Protein AF-A0A920IUU6-F1 (afdb_monomer)

Sequence (97 aa):
MQRLAIEIGLVTDPYEMIGSLQSELFRAVRLVIDTGIHHKGWTREEAIKYMMENVGSERSEATSEVERYIVWPGQACAYMLGRIKIMELRELQKRTW

Structure (mmCIF, N/CA/C/O backbone):
data_AF-A0A920IUU6-F1
#
_entry.id   AF-A0A920IUU6-F1
#
loop_
_atom_site.group_PDB
_atom_site.id
_atom_site.type_symbol
_atom_site.label_atom_id
_atom_site.label_alt_id
_atom_site.label_comp_id
_atom_site.label_asym_id
_atom_site.label_entity_id
_atom_site.label_seq_id
_atom_site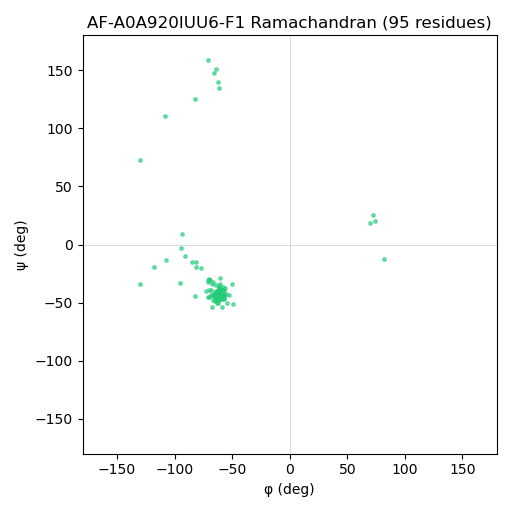.pdbx_PDB_ins_code
_atom_site.Cartn_x
_atom_site.Cartn_y
_atom_site.Cartn_z
_atom_site.occupancy
_atom_site.B_iso_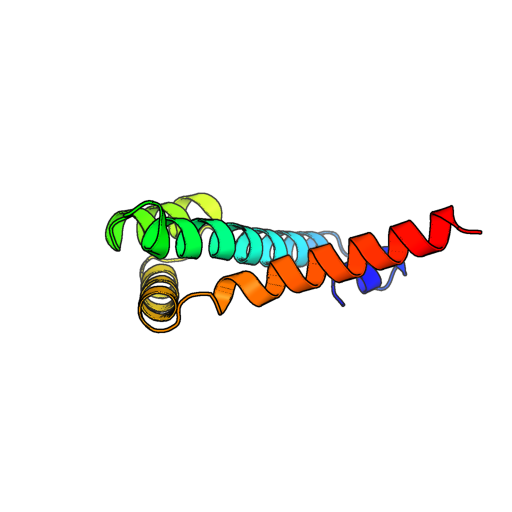or_equiv
_atom_site.auth_seq_id
_atom_site.auth_comp_id
_atom_site.auth_asym_id
_atom_site.auth_atom_id
_atom_site.pdbx_PDB_model_num
ATOM 1 N N . MET A 1 1 ? 6.981 -0.257 -15.042 1.00 60.84 1 MET A N 1
ATOM 2 C CA . MET A 1 1 ? 8.269 0.370 -15.401 1.00 60.84 1 MET A CA 1
ATOM 3 C C . MET A 1 1 ? 9.417 -0.105 -14.511 1.00 60.84 1 MET A C 1
ATOM 5 O O . MET A 1 1 ? 10.308 -0.741 -15.043 1.00 60.84 1 MET A O 1
ATOM 9 N N . GLN A 1 2 ? 9.363 0.083 -13.182 1.00 66.62 2 GLN A N 1
ATOM 10 C CA . GLN A 1 2 ? 10.439 -0.315 -12.241 1.00 66.62 2 GLN A CA 1
ATOM 11 C C . GLN A 1 2 ? 10.949 -1.759 -12.415 1.00 66.62 2 GLN A C 1
ATOM 13 O O . GLN A 1 2 ? 12.138 -1.971 -12.608 1.00 66.62 2 GLN A O 1
ATOM 18 N N . ARG A 1 3 ? 10.048 -2.752 -12.444 1.00 73.81 3 ARG A N 1
ATOM 19 C CA . ARG A 1 3 ? 10.438 -4.161 -12.632 1.00 73.81 3 ARG A CA 1
ATOM 20 C C . ARG A 1 3 ? 11.116 -4.423 -13.980 1.00 73.81 3 ARG A C 1
ATOM 22 O O . ARG A 1 3 ? 12.076 -5.174 -14.039 1.00 73.81 3 ARG A O 1
ATOM 29 N N . LEU A 1 4 ? 10.633 -3.783 -15.047 1.00 77.69 4 LEU A N 1
ATOM 30 C CA . LEU A 1 4 ? 11.231 -3.926 -16.372 1.00 77.69 4 LEU A CA 1
ATOM 31 C C . LEU A 1 4 ? 12.651 -3.358 -16.380 1.00 77.69 4 LEU A C 1
ATOM 33 O O . LEU A 1 4 ? 13.535 -4.029 -16.880 1.00 77.69 4 LEU A O 1
ATOM 37 N N . ALA A 1 5 ? 12.870 -2.182 -15.781 1.00 78.12 5 ALA A N 1
ATOM 38 C CA . ALA A 1 5 ? 14.192 -1.560 -15.684 1.00 78.12 5 ALA A CA 1
ATOM 39 C C . ALA A 1 5 ? 15.218 -2.472 -14.989 1.00 78.12 5 ALA A C 1
ATOM 41 O O . ALA A 1 5 ? 16.345 -2.579 -15.458 1.00 78.12 5 ALA A O 1
ATOM 42 N N . ILE A 1 6 ? 14.810 -3.188 -13.936 1.00 78.56 6 ILE A N 1
ATOM 43 C CA . ILE A 1 6 ? 15.646 -4.216 -13.297 1.00 78.56 6 ILE A CA 1
ATOM 44 C C . ILE A 1 6 ? 15.899 -5.388 -14.261 1.00 78.56 6 ILE A C 1
ATOM 46 O O . ILE A 1 6 ? 17.040 -5.789 -14.453 1.00 78.56 6 ILE A O 1
ATOM 50 N N . GLU A 1 7 ? 14.854 -5.918 -14.906 1.00 79.75 7 GLU A N 1
ATOM 51 C CA . GLU A 1 7 ? 14.965 -7.065 -15.826 1.00 79.75 7 GLU A CA 1
ATOM 52 C C . GLU A 1 7 ? 15.877 -6.804 -17.034 1.00 79.75 7 GLU A C 1
ATOM 54 O O . GLU A 1 7 ? 16.532 -7.729 -17.505 1.00 79.75 7 GLU A O 1
ATOM 59 N N . ILE A 1 8 ? 15.920 -5.569 -17.544 1.00 86.00 8 ILE A N 1
ATOM 60 C CA . ILE A 1 8 ? 16.765 -5.194 -18.690 1.00 86.00 8 ILE A CA 1
ATOM 61 C C . ILE A 1 8 ? 18.133 -4.631 -18.273 1.00 86.00 8 ILE A C 1
ATOM 63 O O . ILE A 1 8 ? 18.861 -4.123 -19.121 1.00 86.00 8 ILE A O 1
ATOM 67 N N . GLY A 1 9 ? 18.482 -4.710 -16.984 1.00 80.50 9 GLY A N 1
ATOM 68 C CA . GLY A 1 9 ? 19.794 -4.310 -16.471 1.00 80.50 9 GLY A CA 1
ATOM 69 C C . GLY A 1 9 ? 20.032 -2.800 -16.396 1.00 80.50 9 GLY A C 1
ATOM 70 O O . GLY A 1 9 ? 21.181 -2.380 -16.343 1.00 80.50 9 GLY A O 1
ATOM 71 N N . LEU A 1 10 ? 18.977 -1.976 -16.393 1.00 80.75 10 LEU A N 1
ATOM 72 C CA . LEU A 1 10 ? 19.102 -0.523 -16.192 1.00 80.75 10 LEU A CA 1
ATOM 73 C C . LEU A 1 10 ? 19.334 -0.138 -14.726 1.00 80.75 10 LEU A C 1
ATOM 75 O O . LEU A 1 10 ? 19.788 0.969 -14.467 1.00 80.75 10 LEU A O 1
ATOM 79 N N . VAL A 1 11 ? 18.998 -1.024 -13.785 1.00 76.69 11 VAL A N 1
ATOM 80 C CA . VAL A 1 11 ? 19.284 -0.853 -12.354 1.00 76.69 11 VAL A CA 1
ATOM 81 C C . VAL A 1 11 ? 20.388 -1.834 -11.988 1.00 76.69 11 VAL A C 1
ATOM 83 O O . VAL A 1 11 ? 20.164 -3.044 -12.004 1.00 76.69 11 VAL A O 1
ATOM 86 N N . THR A 1 12 ? 21.577 -1.316 -11.688 1.00 75.62 12 THR A N 1
ATOM 87 C CA . THR A 1 12 ? 22.768 -2.129 -11.382 1.00 75.62 12 THR A CA 1
ATOM 88 C C . THR A 1 12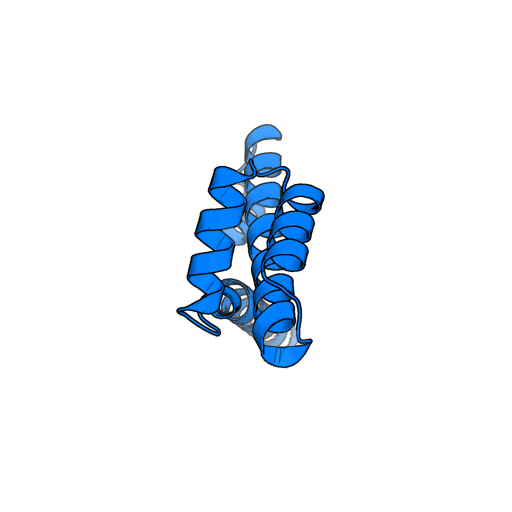 ? 23.303 -1.905 -9.973 1.00 75.62 12 THR A C 1
ATOM 90 O O . THR A 1 12 ? 24.035 -2.752 -9.466 1.00 75.62 12 THR A O 1
ATOM 93 N N . ASP A 1 13 ? 22.950 -0.786 -9.336 1.00 86.31 13 ASP A N 1
ATOM 94 C CA . ASP A 1 13 ? 23.359 -0.475 -7.968 1.00 86.31 13 ASP A CA 1
ATOM 95 C C . ASP A 1 13 ? 22.439 -1.187 -6.948 1.00 86.31 13 ASP A C 1
ATOM 97 O O . ASP A 1 13 ? 21.214 -1.007 -6.985 1.00 86.31 13 ASP A O 1
ATOM 101 N N . PRO A 1 14 ? 22.991 -1.977 -6.005 1.00 84.00 14 PRO A N 1
ATOM 102 C CA . PRO A 1 14 ? 22.231 -2.560 -4.902 1.00 84.00 14 PRO A CA 1
ATOM 103 C C . PRO A 1 14 ? 21.365 -1.561 -4.117 1.00 84.00 14 PRO A C 1
ATOM 105 O O . PRO A 1 14 ? 20.275 -1.927 -3.673 1.00 84.00 14 PRO A O 1
ATOM 108 N N . TYR A 1 15 ? 21.789 -0.303 -3.960 1.00 85.94 15 TYR A N 1
ATOM 109 C CA . TYR A 1 15 ? 21.002 0.711 -3.246 1.00 85.94 15 TYR A CA 1
ATOM 110 C C . TYR A 1 15 ? 19.754 1.139 -4.024 1.00 85.94 15 TYR A C 1
ATOM 112 O O . TYR A 1 15 ? 18.671 1.271 -3.447 1.00 85.94 15 TYR A O 1
ATOM 120 N N . GLU A 1 16 ? 19.862 1.280 -5.345 1.00 81.56 16 GLU A N 1
ATOM 121 C CA . GLU A 1 16 ? 18.710 1.546 -6.212 1.00 81.56 16 GLU A CA 1
ATOM 122 C C . GLU A 1 16 ? 17.717 0.376 -6.190 1.00 81.56 16 GLU A C 1
ATOM 124 O O . GLU A 1 16 ? 16.495 0.575 -6.202 1.00 81.56 16 GLU A O 1
ATOM 129 N N . MET A 1 17 ? 18.229 -0.854 -6.085 1.00 83.44 17 MET A N 1
ATOM 130 C CA . MET A 1 17 ? 17.399 -2.046 -5.942 1.00 83.44 17 MET A CA 1
ATOM 131 C C . MET A 1 17 ? 16.623 -2.043 -4.619 1.00 83.44 17 MET A C 1
ATOM 133 O O . MET A 1 17 ? 15.421 -2.321 -4.622 1.00 83.44 17 MET A O 1
ATOM 137 N N . ILE A 1 18 ? 17.259 -1.653 -3.509 1.00 86.31 18 ILE A N 1
ATOM 138 C CA . ILE A 1 18 ? 16.591 -1.485 -2.208 1.00 86.31 18 ILE A CA 1
ATOM 139 C C . ILE A 1 18 ? 15.486 -0.426 -2.299 1.00 86.31 18 ILE A C 1
ATOM 141 O O . ILE A 1 18 ? 14.358 -0.691 -1.884 1.00 86.31 18 ILE A O 1
ATOM 145 N N . GLY A 1 19 ? 15.754 0.735 -2.905 1.00 86.25 19 GLY A N 1
ATOM 146 C CA . GLY A 1 19 ? 14.741 1.782 -3.089 1.00 86.25 19 GLY A CA 1
ATOM 147 C C . GLY A 1 19 ? 13.554 1.325 -3.948 1.00 86.25 19 GLY A C 1
ATOM 148 O O . GLY A 1 19 ? 12.392 1.644 -3.661 1.00 86.25 19 GLY A O 1
ATOM 149 N N . SER A 1 20 ? 13.814 0.511 -4.977 1.00 85.12 20 SER A N 1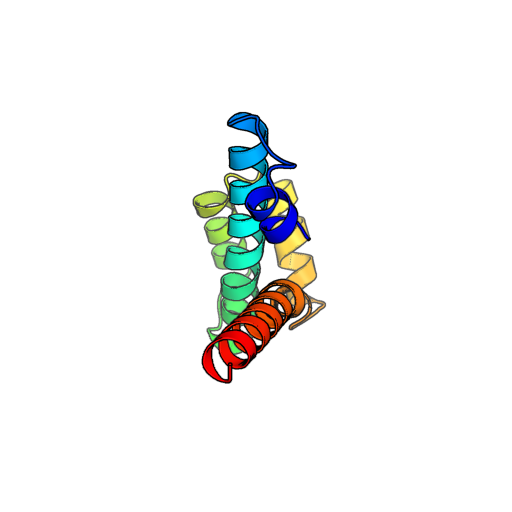
ATOM 150 C CA . SER A 1 20 ? 12.755 -0.112 -5.776 1.00 85.12 20 SER A CA 1
ATOM 151 C C . SER A 1 20 ? 11.921 -1.101 -4.957 1.00 85.12 20 SER A C 1
ATOM 153 O O . SER A 1 20 ? 10.694 -1.097 -5.074 1.00 85.12 20 SER A O 1
ATOM 155 N N . LEU A 1 21 ? 12.554 -1.926 -4.119 1.00 86.44 21 LEU A N 1
ATOM 156 C CA . LEU A 1 21 ? 11.860 -2.866 -3.235 1.00 86.44 21 LEU A CA 1
ATOM 157 C C . LEU A 1 21 ? 11.026 -2.138 -2.176 1.00 86.44 21 LEU A C 1
ATOM 159 O O . LEU A 1 21 ? 9.874 -2.505 -1.957 1.00 86.44 21 LEU A O 1
ATOM 163 N N . GLN A 1 22 ? 11.549 -1.063 -1.586 1.00 88.50 22 GLN A N 1
ATOM 164 C CA . GLN A 1 22 ? 10.812 -0.231 -0.634 1.00 88.50 22 GLN A CA 1
ATOM 165 C C . GLN A 1 22 ? 9.579 0.409 -1.289 1.00 88.50 22 GLN A C 1
ATOM 167 O O . GLN A 1 22 ? 8.478 0.365 -0.740 1.00 88.50 22 GLN A O 1
ATOM 172 N N . SER A 1 23 ? 9.732 0.926 -2.512 1.00 87.81 23 SER A N 1
ATOM 173 C CA . SER A 1 23 ? 8.613 1.461 -3.299 1.00 87.81 23 SER A CA 1
ATOM 174 C C . SER A 1 23 ? 7.551 0.400 -3.607 1.00 87.81 23 SER A C 1
ATOM 176 O O . SER A 1 23 ? 6.359 0.704 -3.681 1.00 87.81 23 SER A O 1
ATOM 178 N N . GL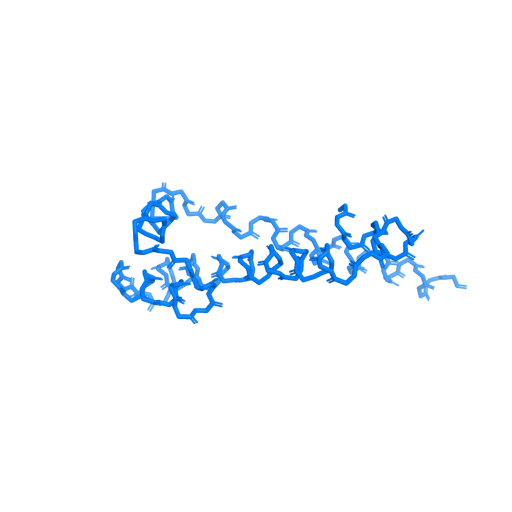U A 1 24 ? 7.970 -0.843 -3.842 1.00 88.19 24 GLU A N 1
ATOM 179 C CA . GLU A 1 24 ? 7.068 -1.965 -4.092 1.00 88.19 24 GLU A CA 1
ATOM 180 C C . GLU A 1 24 ? 6.322 -2.385 -2.822 1.00 88.19 24 GLU A C 1
ATOM 182 O O . GLU A 1 24 ? 5.097 -2.521 -2.862 1.00 88.19 24 GLU A O 1
ATOM 187 N N . LEU A 1 25 ? 7.031 -2.494 -1.698 1.00 91.00 25 LEU A N 1
ATOM 188 C CA . LEU A 1 25 ? 6.462 -2.786 -0.384 1.00 91.00 25 LEU A CA 1
ATOM 189 C C . LEU A 1 25 ? 5.406 -1.750 0.007 1.00 91.00 25 LEU A C 1
ATOM 191 O O . LEU A 1 25 ? 4.294 -2.112 0.386 1.00 91.00 25 LEU A O 1
ATOM 195 N N . PHE A 1 26 ? 5.703 -0.466 -0.181 1.00 91.12 26 PHE A N 1
ATOM 196 C CA . PHE A 1 26 ? 4.759 0.617 0.079 1.00 91.12 26 PHE A CA 1
ATOM 197 C C . PHE A 1 26 ? 3.449 0.460 -0.714 1.00 91.12 26 PHE A C 1
ATOM 199 O O . PHE A 1 26 ? 2.355 0.607 -0.169 1.00 91.12 26 PHE A O 1
ATOM 206 N N . ARG A 1 27 ? 3.529 0.089 -2.000 1.00 90.50 27 ARG A N 1
ATOM 207 C CA . ARG A 1 27 ? 2.339 -0.167 -2.838 1.00 90.50 27 ARG A CA 1
ATOM 208 C C . ARG A 1 27 ? 1.593 -1.443 -2.446 1.00 90.50 27 ARG A C 1
ATOM 210 O O . ARG A 1 27 ? 0.384 -1.506 -2.645 1.00 90.50 27 ARG A O 1
ATOM 217 N N . ALA A 1 28 ? 2.282 -2.450 -1.916 1.00 91.00 28 ALA A N 1
ATOM 218 C CA . ALA A 1 28 ? 1.636 -3.648 -1.389 1.00 91.00 28 ALA A CA 1
ATOM 219 C C . ALA A 1 28 ? 0.863 -3.332 -0.098 1.00 91.00 28 ALA A C 1
ATOM 221 O O . ALA A 1 28 ? -0.305 -3.690 0.025 1.00 91.00 28 ALA A O 1
ATOM 222 N N . VAL A 1 29 ? 1.470 -2.574 0.817 1.00 93.81 29 VAL A N 1
ATOM 223 C CA . VAL A 1 29 ? 0.837 -2.115 2.063 1.00 93.81 29 VAL A CA 1
ATOM 224 C C . VAL A 1 29 ? -0.412 -1.275 1.785 1.00 93.81 29 VAL A C 1
ATOM 226 O O . VAL A 1 29 ? -1.430 -1.455 2.447 1.00 93.81 29 VAL A O 1
ATOM 229 N N . ARG A 1 30 ? -0.389 -0.432 0.747 1.00 92.56 30 ARG A N 1
ATOM 230 C CA . ARG A 1 30 ? -1.563 0.322 0.274 1.00 92.56 30 ARG A CA 1
ATOM 231 C C . ARG A 1 30 ? -2.791 -0.549 0.000 1.00 92.56 30 ARG A C 1
ATOM 233 O O . ARG A 1 30 ? -3.891 -0.173 0.388 1.00 92.56 30 ARG A O 1
ATOM 240 N N . LEU A 1 31 ? -2.606 -1.703 -0.643 1.00 91.62 31 LEU A N 1
ATOM 241 C CA . LEU A 1 31 ? -3.690 -2.650 -0.929 1.00 91.62 31 LEU A CA 1
ATOM 242 C C . LEU A 1 31 ? -4.285 -3.220 0.367 1.00 91.62 31 LEU A C 1
ATOM 244 O O . LEU A 1 31 ? -5.504 -3.338 0.496 1.00 91.62 31 LEU A O 1
ATOM 248 N N . VAL A 1 32 ? -3.425 -3.550 1.334 1.00 94.56 32 VAL A N 1
ATOM 249 C CA . VAL A 1 32 ? -3.846 -4.076 2.640 1.00 94.56 32 VAL A CA 1
ATOM 250 C C . VAL A 1 32 ? -4.613 -3.020 3.427 1.00 94.56 32 VAL A C 1
ATOM 252 O O . VAL A 1 32 ? -5.671 -3.324 3.961 1.00 94.56 32 VAL A O 1
ATOM 255 N N . ILE A 1 33 ? -4.125 -1.780 3.462 1.00 95.19 33 ILE A N 1
ATOM 256 C CA . ILE A 1 33 ? -4.771 -0.692 4.203 1.00 95.19 33 ILE A CA 1
ATOM 257 C C . ILE A 1 33 ? -6.123 -0.324 3.585 1.00 95.19 33 ILE A C 1
ATOM 259 O O . ILE A 1 33 ? -7.106 -0.230 4.313 1.00 95.19 33 ILE A O 1
ATOM 263 N N . ASP A 1 34 ? -6.197 -0.144 2.263 1.00 94.56 34 ASP A N 1
ATOM 264 C CA . ASP A 1 34 ? -7.440 0.242 1.579 1.00 94.56 34 ASP A CA 1
ATOM 265 C C . ASP A 1 34 ? -8.535 -0.817 1.793 1.00 94.56 34 ASP A C 1
ATOM 267 O O . ASP A 1 34 ? -9.645 -0.501 2.219 1.00 94.56 34 ASP A O 1
ATOM 271 N N . THR A 1 35 ? -8.199 -2.100 1.622 1.00 93.44 35 THR A N 1
ATOM 272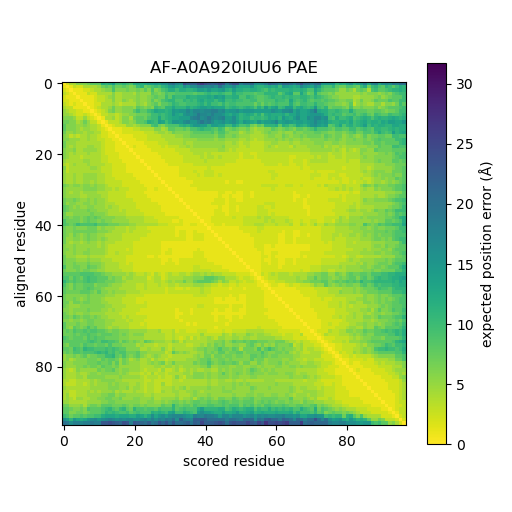 C CA . THR A 1 35 ? -9.137 -3.200 1.911 1.00 93.44 35 THR A CA 1
ATOM 273 C C . THR A 1 35 ? -9.395 -3.385 3.411 1.00 93.44 35 THR A C 1
ATOM 275 O O . THR A 1 35 ? -10.498 -3.767 3.808 1.00 93.44 35 THR A O 1
ATOM 278 N N . GLY A 1 36 ? -8.413 -3.080 4.258 1.00 95.62 36 GLY A N 1
ATOM 279 C CA . GLY A 1 36 ? -8.524 -3.076 5.712 1.00 95.62 36 GLY A CA 1
ATOM 280 C C . GLY A 1 36 ? -9.603 -2.109 6.191 1.00 95.62 36 GLY A C 1
ATOM 281 O O . GLY A 1 36 ? -10.542 -2.513 6.873 1.00 95.62 36 GLY A O 1
ATOM 282 N N . ILE A 1 37 ? -9.512 -0.852 5.758 1.00 95.75 37 ILE A N 1
ATOM 283 C CA . ILE A 1 37 ? -10.452 0.217 6.111 1.00 95.75 37 ILE A CA 1
ATOM 284 C C . ILE A 1 37 ? -11.829 -0.059 5.499 1.00 95.75 37 ILE A C 1
ATOM 286 O O . ILE A 1 37 ? -12.828 -0.114 6.213 1.00 95.75 37 ILE A O 1
ATOM 290 N N . HIS A 1 38 ? -11.893 -0.281 4.183 1.00 95.56 38 HIS A N 1
ATOM 291 C CA . HIS A 1 38 ? -13.166 -0.265 3.449 1.00 95.56 38 HIS A CA 1
ATOM 292 C C . HIS A 1 38 ? -13.927 -1.591 3.464 1.00 95.56 38 HIS A C 1
ATOM 294 O O . HIS A 1 38 ? -15.108 -1.623 3.126 1.00 95.56 38 HIS A O 1
ATOM 300 N N . HIS A 1 39 ? -13.277 -2.696 3.838 1.00 93.94 39 HIS A N 1
ATOM 301 C CA . HIS A 1 39 ? -13.913 -4.015 3.849 1.00 93.94 39 HIS A CA 1
ATOM 302 C C . HIS A 1 39 ? -13.723 -4.790 5.158 1.00 93.94 39 HIS A C 1
ATOM 304 O O . HIS A 1 39 ? -14.624 -5.527 5.555 1.00 93.94 39 HIS A O 1
ATOM 310 N N . LYS A 1 40 ? -12.582 -4.650 5.845 1.00 94.69 40 LYS A N 1
ATOM 311 C CA . LYS A 1 40 ? -12.321 -5.350 7.119 1.00 94.69 40 LYS A CA 1
ATOM 312 C C . LYS A 1 40 ? -12.670 -4.533 8.365 1.00 94.69 40 LYS A C 1
ATOM 314 O O . LYS A 1 40 ? -12.573 -5.074 9.462 1.00 94.69 40 LYS A O 1
ATOM 319 N N . GLY A 1 41 ? -13.10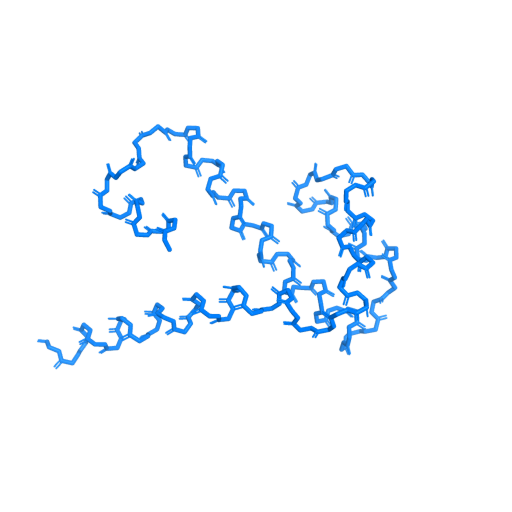7 -3.284 8.204 1.00 94.81 41 GLY A N 1
ATOM 320 C CA . GLY A 1 41 ? -13.533 -2.422 9.306 1.00 94.81 41 GLY A CA 1
ATOM 321 C C . GLY A 1 41 ? -12.386 -1.917 10.181 1.00 94.81 41 GLY A C 1
ATOM 322 O O . GLY A 1 41 ? -12.612 -1.637 11.355 1.00 94.81 41 GLY A O 1
ATOM 323 N N . TRP A 1 42 ? -11.166 -1.827 9.643 1.00 97.75 42 TR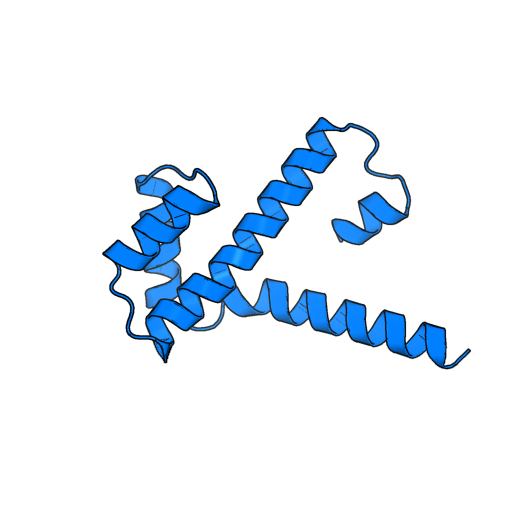P A N 1
ATOM 324 C CA . TRP A 1 42 ? -10.037 -1.249 10.371 1.00 97.75 42 TRP A CA 1
ATOM 325 C C . TRP A 1 42 ? -10.296 0.215 10.714 1.00 97.75 42 TRP A C 1
ATOM 327 O O . TRP A 1 42 ? -10.783 0.998 9.895 1.00 97.75 42 TRP A O 1
ATOM 337 N N . THR A 1 43 ? -9.901 0.592 11.921 1.00 97.69 43 THR A N 1
ATOM 338 C CA . THR A 1 43 ? -9.837 1.985 12.350 1.00 97.69 43 THR A CA 1
ATOM 339 C C . THR A 1 43 ? -8.691 2.719 11.651 1.00 97.69 43 THR A C 1
ATOM 341 O O . THR A 1 43 ? -7.716 2.122 11.181 1.00 97.69 43 THR A O 1
ATOM 344 N N . ARG A 1 44 ? -8.780 4.053 11.613 1.00 96.44 44 ARG A N 1
ATOM 345 C CA . ARG A 1 44 ? -7.716 4.922 11.086 1.00 96.44 44 ARG A CA 1
ATOM 346 C C . ARG A 1 44 ? -6.383 4.653 11.792 1.00 96.44 44 ARG A C 1
ATOM 348 O O . ARG A 1 44 ? -5.343 4.567 11.149 1.00 96.44 44 ARG A O 1
ATOM 355 N N . GLU A 1 45 ? -6.408 4.485 13.106 1.00 97.50 45 GLU A N 1
ATOM 356 C CA . GLU A 1 45 ? -5.230 4.272 13.941 1.00 97.50 45 GLU A CA 1
ATOM 357 C C . GLU A 1 45 ? -4.572 2.910 13.682 1.00 97.50 45 GLU A C 1
ATOM 359 O O . GLU A 1 45 ? -3.344 2.841 13.623 1.00 97.50 45 GLU A O 1
ATOM 364 N N . GLU A 1 46 ? -5.357 1.849 13.466 1.00 97.38 46 GLU A N 1
ATOM 365 C CA . GLU A 1 46 ? -4.836 0.538 13.054 1.00 97.38 46 GLU A CA 1
ATOM 366 C C . GLU A 1 46 ? -4.138 0.618 11.694 1.00 97.38 46 GLU A C 1
ATOM 368 O O . GLU A 1 46 ? -3.031 0.101 11.539 1.00 97.38 46 GLU A O 1
ATOM 373 N N . ALA A 1 47 ? -4.734 1.327 10.731 1.00 96.62 47 ALA A N 1
ATOM 374 C CA . ALA A 1 47 ? -4.136 1.545 9.418 1.00 96.62 47 ALA A CA 1
ATOM 375 C C . ALA A 1 47 ? -2.824 2.350 9.485 1.00 96.62 47 ALA A C 1
ATOM 377 O O . ALA A 1 47 ? -1.841 1.975 8.842 1.00 96.62 47 ALA A O 1
ATOM 378 N N . ILE A 1 48 ? -2.775 3.421 10.290 1.00 96.62 48 ILE A N 1
ATOM 379 C CA . ILE A 1 48 ? -1.557 4.228 10.495 1.00 96.62 48 ILE A CA 1
ATOM 380 C C . ILE A 1 48 ? -0.458 3.372 11.120 1.00 96.62 48 ILE A C 1
ATOM 382 O O . ILE A 1 48 ? 0.673 3.364 10.632 1.00 96.62 48 ILE A O 1
ATOM 386 N N . LYS A 1 49 ? -0.794 2.622 12.174 1.00 97.19 49 LYS A N 1
ATOM 387 C CA . LYS A 1 49 ? 0.148 1.730 12.850 1.00 97.19 49 LYS A CA 1
ATOM 388 C C . LYS A 1 49 ? 0.704 0.685 11.883 1.00 97.19 49 LYS A C 1
ATOM 390 O O . LYS A 1 49 ? 1.919 0.527 11.800 1.00 97.19 49 LYS A O 1
ATOM 395 N N . TYR A 1 50 ? -0.164 0.046 11.099 1.00 96.44 50 TYR A N 1
ATOM 396 C CA . TYR A 1 50 ? 0.246 -0.938 10.100 1.00 96.44 50 TYR A CA 1
ATOM 397 C C . TYR A 1 50 ? 1.213 -0.340 9.069 1.00 96.44 50 TYR A C 1
ATOM 399 O O . TYR A 1 50 ? 2.219 -0.960 8.727 1.00 96.44 50 TYR A O 1
ATOM 407 N N . MET A 1 51 ? 0.955 0.881 8.596 1.00 95.00 51 MET A N 1
ATOM 408 C CA . MET A 1 51 ? 1.837 1.546 7.636 1.00 95.00 51 MET A CA 1
ATOM 409 C C . MET A 1 51 ? 3.229 1.826 8.214 1.00 95.00 51 MET A C 1
ATOM 411 O O . MET A 1 51 ? 4.233 1.536 7.561 1.00 95.00 51 MET A O 1
ATOM 415 N N . MET A 1 52 ? 3.288 2.343 9.444 1.00 95.69 52 MET A N 1
ATOM 416 C CA . MET A 1 52 ? 4.546 2.637 10.135 1.00 95.69 52 MET A CA 1
ATOM 417 C C . MET A 1 52 ? 5.368 1.367 10.380 1.00 95.69 52 MET A C 1
ATOM 419 O O . MET A 1 52 ? 6.567 1.352 10.119 1.00 95.69 52 MET A O 1
ATOM 423 N N . GLU A 1 53 ? 4.724 0.289 10.834 1.00 95.31 53 GLU A N 1
ATOM 424 C CA . GLU A 1 53 ? 5.398 -0.977 11.148 1.00 95.31 53 GLU A CA 1
ATOM 425 C C . GLU A 1 53 ? 5.952 -1.685 9.906 1.00 95.31 53 GLU A C 1
ATOM 427 O O . GLU A 1 53 ? 6.997 -2.326 9.987 1.00 95.31 53 GLU A O 1
ATOM 432 N N . ASN A 1 54 ? 5.280 -1.570 8.755 1.00 93.12 54 ASN A N 1
ATOM 433 C CA . ASN A 1 54 ? 5.670 -2.306 7.550 1.00 93.12 54 ASN A CA 1
ATOM 434 C C . ASN A 1 54 ? 6.569 -1.508 6.601 1.00 93.12 54 ASN A C 1
ATOM 436 O O . ASN A 1 54 ? 7.405 -2.100 5.926 1.00 93.12 54 ASN A O 1
ATOM 440 N N . VAL A 1 55 ? 6.397 -0.187 6.507 1.00 89.38 55 VAL A N 1
ATOM 441 C CA . VAL A 1 55 ? 7.139 0.649 5.540 1.00 89.38 55 VAL A CA 1
ATOM 442 C C . VAL A 1 55 ? 8.205 1.513 6.222 1.00 89.38 55 VAL A C 1
ATOM 444 O O . VAL A 1 55 ? 9.078 2.061 5.551 1.00 89.38 55 VAL A O 1
ATOM 447 N N . GLY A 1 56 ? 8.170 1.627 7.553 1.00 88.12 56 GLY A N 1
ATOM 448 C CA . GLY A 1 56 ? 9.077 2.502 8.297 1.00 88.12 56 GLY A CA 1
ATOM 449 C C . GLY A 1 56 ? 8.797 3.991 8.081 1.00 88.12 56 GLY A C 1
ATOM 450 O O . GLY A 1 56 ? 9.672 4.813 8.339 1.00 88.12 56 GLY A O 1
ATOM 451 N N . SER A 1 57 ? 7.604 4.343 7.589 1.00 87.50 57 SER A N 1
ATOM 452 C CA . SER A 1 57 ? 7.183 5.734 7.407 1.00 87.50 57 SER A CA 1
ATOM 453 C C . SER A 1 57 ? 7.040 6.454 8.745 1.00 87.50 57 SER A C 1
ATOM 455 O O . SER A 1 57 ? 6.621 5.873 9.750 1.00 87.50 57 SER A O 1
ATOM 457 N N . GLU A 1 58 ? 7.331 7.754 8.743 1.00 94.25 58 GLU A N 1
ATOM 458 C CA . GLU A 1 58 ? 7.040 8.613 9.887 1.00 94.25 58 GLU A CA 1
ATOM 459 C C . GLU A 1 58 ? 5.521 8.691 10.109 1.00 94.25 58 GLU A C 1
ATOM 461 O O . GLU A 1 58 ? 4.724 8.605 9.170 1.00 94.25 58 GLU A O 1
ATOM 466 N N . ARG A 1 59 ? 5.090 8.895 11.358 1.00 93.88 59 ARG A N 1
ATOM 467 C CA . ARG A 1 59 ? 3.664 8.975 11.700 1.00 93.88 59 ARG A CA 1
ATOM 468 C C . ARG A 1 59 ? 2.921 10.049 10.904 1.00 93.88 59 ARG A C 1
ATOM 470 O O . ARG A 1 59 ? 1.765 9.833 10.550 1.00 93.88 59 ARG A O 1
ATOM 477 N N . SER A 1 60 ? 3.552 11.193 10.651 1.00 95.75 60 SER A N 1
ATOM 478 C CA . SER A 1 60 ? 2.975 12.307 9.889 1.00 95.75 60 SER A CA 1
ATOM 479 C C . SER A 1 60 ? 2.667 11.905 8.439 1.00 95.75 60 SER A C 1
ATOM 481 O O . SER A 1 60 ? 1.539 12.085 7.977 1.00 95.75 60 SER A O 1
ATOM 483 N N . GLU A 1 61 ? 3.625 11.269 7.762 1.00 93.31 61 GLU A N 1
ATOM 484 C CA . GLU A 1 61 ? 3.469 10.721 6.410 1.00 93.31 61 GLU A CA 1
ATOM 485 C C . GLU A 1 61 ? 2.403 9.618 6.371 1.00 93.31 61 GLU A C 1
ATOM 487 O O . GLU A 1 61 ? 1.468 9.685 5.570 1.00 93.31 61 GLU A O 1
ATOM 492 N N . ALA A 1 62 ? 2.494 8.640 7.280 1.00 94.75 62 ALA A N 1
ATOM 493 C CA . ALA A 1 62 ? 1.535 7.542 7.371 1.00 94.75 62 ALA A CA 1
ATOM 494 C C . ALA A 1 62 ? 0.102 8.048 7.597 1.00 94.75 62 ALA A C 1
ATOM 496 O O . ALA A 1 62 ? -0.845 7.534 7.008 1.00 94.75 62 ALA A O 1
ATOM 497 N N . THR A 1 63 ? -0.058 9.089 8.416 1.00 96.19 63 THR A N 1
ATOM 498 C CA . THR A 1 63 ? -1.356 9.721 8.669 1.00 96.19 63 THR A CA 1
ATOM 499 C C . THR A 1 63 ? -1.939 10.335 7.401 1.00 96.19 63 THR A C 1
ATOM 501 O O . THR A 1 63 ? -3.080 10.033 7.057 1.00 96.19 63 THR A O 1
ATOM 504 N N . SER A 1 64 ? -1.150 11.145 6.690 1.00 95.62 64 SER A N 1
ATOM 505 C CA . SER A 1 64 ? -1.578 11.799 5.447 1.00 95.62 64 SER A CA 1
ATOM 506 C C . SER A 1 64 ? -2.027 10.778 4.396 1.00 95.62 64 SER A C 1
ATOM 508 O O . SER A 1 64 ? -3.086 10.912 3.780 1.00 95.62 64 SER A O 1
ATOM 510 N N . GLU A 1 65 ? -1.260 9.698 4.235 1.00 93.81 65 GLU A N 1
ATOM 511 C CA . GLU A 1 65 ? -1.580 8.645 3.276 1.00 93.81 65 GLU A CA 1
ATOM 512 C C . GLU A 1 65 ? -2.837 7.859 3.668 1.00 93.81 65 GLU A C 1
ATOM 514 O O . GLU A 1 65 ? -3.694 7.621 2.819 1.0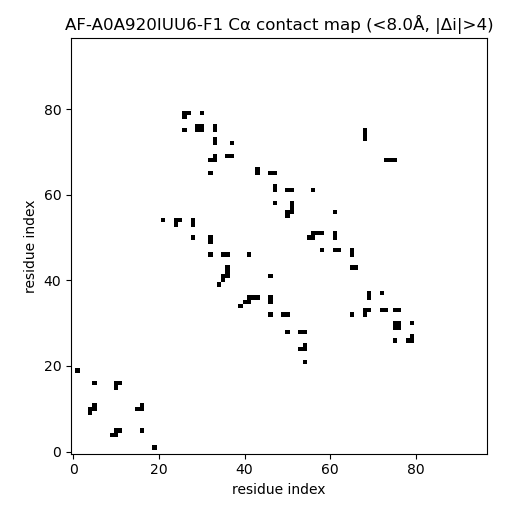0 93.81 65 GLU A O 1
ATOM 519 N N . VAL A 1 66 ? -2.990 7.493 4.944 1.00 94.88 66 VAL A N 1
ATOM 520 C CA . VAL A 1 66 ? -4.185 6.783 5.426 1.00 94.88 66 VAL A CA 1
ATOM 521 C C . VAL A 1 66 ? -5.442 7.631 5.258 1.00 94.88 66 VAL A C 1
ATOM 523 O O . VAL A 1 66 ? -6.452 7.134 4.764 1.00 94.88 66 VAL A O 1
ATOM 526 N N . GLU A 1 67 ? -5.388 8.916 5.604 1.00 95.06 67 GLU A N 1
ATOM 527 C CA . GLU A 1 67 ? -6.515 9.833 5.407 1.00 95.06 67 GLU A CA 1
ATOM 528 C C . GLU A 1 67 ? -6.894 9.964 3.933 1.00 95.06 67 GLU A C 1
ATOM 530 O O . GLU A 1 67 ? -8.080 9.954 3.593 1.00 95.06 67 GLU A O 1
ATOM 535 N N . ARG A 1 68 ? -5.897 9.985 3.042 1.00 94.25 68 ARG A N 1
ATOM 536 C CA . ARG A 1 68 ? -6.118 9.963 1.594 1.00 94.25 68 ARG A CA 1
ATOM 537 C C . ARG A 1 68 ? -6.860 8.704 1.139 1.00 94.25 68 ARG A C 1
ATOM 539 O O . ARG A 1 68 ? -7.733 8.802 0.278 1.00 94.25 68 ARG A O 1
ATOM 546 N N . TYR A 1 69 ? -6.558 7.537 1.708 1.00 93.62 69 TYR A N 1
ATOM 547 C CA . TYR A 1 69 ? -7.259 6.287 1.375 1.00 93.62 69 TYR A CA 1
ATOM 548 C C . TYR A 1 69 ? -8.689 6.254 1.910 1.00 93.62 69 TYR A C 1
ATOM 550 O O . TYR A 1 69 ? -9.565 5.696 1.255 1.00 93.62 69 TYR A O 1
ATOM 558 N N . ILE A 1 70 ? -8.949 6.890 3.057 1.00 93.25 70 ILE A N 1
ATOM 559 C CA . ILE A 1 70 ? -10.303 7.018 3.615 1.00 93.25 70 ILE A CA 1
ATOM 560 C C . ILE A 1 70 ? -11.203 7.818 2.664 1.00 93.25 70 ILE A C 1
ATOM 562 O O . ILE A 1 70 ? -12.330 7.404 2.400 1.00 93.25 70 ILE A O 1
ATOM 566 N N . VAL A 1 71 ? -10.712 8.940 2.124 1.00 93.81 71 VAL A N 1
ATOM 567 C CA . VAL A 1 71 ? -11.511 9.808 1.236 1.00 93.81 71 VAL A CA 1
ATOM 568 C C . VAL A 1 71 ? -11.564 9.327 -0.217 1.00 93.81 71 VAL A C 1
ATOM 570 O O . VAL A 1 71 ? -12.457 9.742 -0.954 1.00 93.81 71 VAL A O 1
ATOM 573 N N . TRP A 1 72 ? -10.634 8.464 -0.645 1.00 90.75 72 TRP A N 1
ATOM 574 C CA . TRP A 1 72 ? -10.548 7.994 -2.032 1.00 90.75 72 TRP A CA 1
ATOM 575 C C . TRP A 1 72 ? -10.443 6.460 -2.144 1.00 90.75 72 TRP A C 1
ATOM 577 O O . TRP A 1 72 ? -9.380 5.929 -2.490 1.00 90.75 72 TRP A O 1
ATOM 587 N N . PRO A 1 73 ? -11.547 5.734 -1.881 1.00 88.12 73 PRO A N 1
ATOM 588 C CA . PRO A 1 73 ? -11.546 4.274 -1.824 1.00 88.12 73 PRO A CA 1
ATOM 589 C C . PRO A 1 73 ? -11.134 3.641 -3.159 1.00 88.12 73 PRO A C 1
ATOM 591 O O . PRO A 1 73 ? -11.610 4.034 -4.227 1.00 88.12 73 PRO A O 1
ATOM 594 N N . GLY A 1 74 ? -10.247 2.644 -3.107 1.00 81.12 74 GLY A N 1
ATOM 595 C CA . GLY A 1 74 ? -9.822 1.855 -4.267 1.00 81.12 74 GLY A CA 1
ATOM 596 C C . GLY A 1 74 ? -8.733 2.500 -5.132 1.00 81.12 74 GLY A C 1
ATOM 597 O O . GLY A 1 74 ? -8.102 1.807 -5.937 1.00 81.12 74 GLY A O 1
ATOM 598 N N . GLN A 1 75 ? -8.433 3.792 -4.949 1.00 85.50 75 GLN A N 1
ATOM 599 C CA . GLN A 1 75 ? -7.370 4.482 -5.693 1.00 85.50 75 GLN A CA 1
ATOM 600 C C . GLN A 1 75 ? -6.000 3.844 -5.429 1.00 85.50 75 GLN A C 1
ATOM 602 O O . GLN A 1 75 ? -5.206 3.636 -6.350 1.00 85.50 75 GLN A O 1
ATOM 607 N N . ALA A 1 76 ? -5.740 3.483 -4.172 1.00 79.50 76 ALA A N 1
ATOM 608 C CA . ALA A 1 76 ? -4.479 2.891 -3.748 1.00 79.50 76 ALA A CA 1
ATOM 609 C C . ALA A 1 76 ? -4.268 1.486 -4.352 1.00 79.50 76 ALA A C 1
ATOM 611 O O . ALA A 1 76 ? -3.141 1.111 -4.690 1.00 79.50 76 ALA A O 1
ATOM 612 N N . CYS A 1 77 ? -5.361 0.747 -4.571 1.00 79.62 77 CYS A N 1
ATOM 613 C CA . CYS A 1 77 ? -5.369 -0.603 -5.136 1.00 79.62 77 CYS A CA 1
ATOM 614 C C . CYS A 1 77 ? -4.981 -0.642 -6.623 1.00 79.62 77 CYS A C 1
ATOM 616 O O . CYS A 1 77 ? -4.374 -1.616 -7.081 1.00 79.62 77 CYS A O 1
ATOM 618 N N . ALA A 1 78 ? -5.285 0.419 -7.378 1.00 80.81 78 ALA A N 1
ATOM 619 C CA . ALA A 1 78 ? -5.096 0.461 -8.829 1.00 80.81 78 ALA A CA 1
ATOM 620 C C . ALA A 1 78 ? -3.637 0.216 -9.259 1.00 80.81 78 ALA A C 1
ATOM 622 O O . ALA A 1 78 ? -3.388 -0.472 -10.251 1.00 80.81 78 ALA A O 1
ATOM 623 N N . TYR A 1 79 ? -2.663 0.713 -8.487 1.00 79.44 79 TYR A N 1
ATOM 624 C CA . TYR A 1 79 ? -1.238 0.555 -8.797 1.00 79.44 79 TYR A CA 1
ATOM 625 C C . TYR A 1 79 ? -0.806 -0.909 -8.820 1.00 79.44 79 TYR A C 1
ATOM 627 O O . TYR A 1 79 ? -0.092 -1.336 -9.731 1.00 79.44 79 TYR A O 1
ATOM 635 N N . MET A 1 80 ? -1.215 -1.673 -7.804 1.00 81.31 80 MET A N 1
ATOM 636 C CA . MET A 1 80 ? -0.767 -3.051 -7.662 1.00 81.31 80 MET A CA 1
ATOM 637 C C . MET A 1 80 ? -1.600 -3.989 -8.533 1.00 81.31 80 MET A C 1
ATOM 639 O O . MET A 1 80 ? -1.034 -4.784 -9.280 1.00 81.31 80 MET A O 1
ATOM 643 N N . LEU A 1 81 ? -2.924 -3.829 -8.552 1.00 85.25 81 LEU A N 1
ATOM 644 C CA . LEU A 1 81 ? -3.799 -4.625 -9.418 1.00 85.25 81 LEU A CA 1
ATOM 645 C C . LEU A 1 81 ? -3.436 -4.468 -10.900 1.00 85.25 81 LEU A C 1
ATOM 647 O O . LEU A 1 81 ? -3.303 -5.466 -11.610 1.00 85.25 81 LEU A O 1
ATOM 651 N N . GLY A 1 82 ? -3.173 -3.238 -11.355 1.00 86.19 82 GLY A N 1
ATOM 652 C CA . GLY A 1 82 ? -2.715 -2.987 -12.721 1.00 86.19 82 GLY A CA 1
ATOM 653 C C . GLY A 1 82 ? -1.390 -3.688 -13.030 1.00 86.19 82 GLY A C 1
ATOM 654 O O . GLY A 1 82 ? -1.245 -4.319 -14.078 1.00 86.19 82 GLY A O 1
ATOM 655 N N . ARG A 1 83 ? -0.430 -3.653 -12.095 1.00 85.94 83 ARG A N 1
ATOM 656 C CA . ARG A 1 83 ? 0.857 -4.349 -12.247 1.00 85.94 83 ARG A CA 1
ATOM 657 C C . ARG A 1 83 ? 0.696 -5.868 -12.317 1.00 85.94 83 ARG A C 1
ATOM 659 O O . ARG A 1 83 ? 1.297 -6.466 -13.208 1.00 85.94 83 ARG A O 1
ATOM 666 N N . ILE A 1 84 ? -0.075 -6.482 -11.411 1.00 87.25 84 ILE A N 1
ATOM 667 C CA . ILE A 1 84 ? -0.374 -7.927 -11.457 1.00 87.25 84 ILE A CA 1
ATOM 668 C C . ILE A 1 84 ? -0.948 -8.270 -12.820 1.00 87.25 84 ILE A C 1
ATOM 670 O O . ILE A 1 84 ? -0.420 -9.155 -13.490 1.00 87.25 84 ILE A O 1
ATOM 674 N N . LYS A 1 85 ? -1.956 -7.519 -13.277 1.00 91.31 85 LYS A N 1
ATOM 675 C CA . LYS A 1 85 ? -2.651 -7.879 -14.505 1.00 91.31 85 LYS A CA 1
ATOM 676 C C . LYS A 1 85 ? -1.748 -7.820 -15.733 1.00 91.31 85 LYS A C 1
ATOM 678 O O . LYS A 1 85 ? -1.772 -8.728 -16.557 1.00 91.31 85 LYS A O 1
ATOM 683 N N . ILE A 1 86 ? -0.908 -6.792 -15.839 1.00 90.75 86 ILE A N 1
ATOM 684 C CA . ILE A 1 86 ? 0.073 -6.679 -16.928 1.00 90.75 86 ILE A CA 1
ATOM 685 C C . ILE A 1 86 ? 1.066 -7.848 -16.891 1.00 90.75 86 ILE A C 1
ATOM 687 O O . ILE A 1 86 ? 1.408 -8.403 -17.935 1.00 90.75 86 ILE A O 1
ATOM 691 N N . MET A 1 87 ? 1.521 -8.245 -15.700 1.00 88.19 87 MET A N 1
ATOM 692 C CA . MET A 1 87 ? 2.445 -9.369 -15.553 1.00 88.19 87 MET A CA 1
ATOM 693 C C . MET A 1 87 ? 1.803 -10.706 -15.922 1.00 88.19 87 MET A C 1
ATOM 695 O O . MET A 1 87 ? 2.421 -11.484 -16.644 1.00 88.19 87 MET A O 1
ATOM 699 N N . GLU A 1 88 ? 0.570 -10.952 -15.477 1.00 90.56 88 GLU A N 1
ATOM 700 C CA . GLU A 1 88 ? -0.210 -12.135 -15.851 1.00 90.56 88 GLU A CA 1
ATOM 701 C C . GLU A 1 88 ? -0.371 -12.243 -17.367 1.00 90.56 88 GLU A C 1
ATOM 703 O O . GLU A 1 88 ? -0.135 -13.303 -17.938 1.00 90.56 88 GLU A O 1
ATOM 708 N N . LEU A 1 89 ? -0.736 -11.141 -18.029 1.00 92.25 89 LEU A N 1
ATOM 709 C CA . LEU A 1 89 ? -0.919 -11.110 -19.481 1.00 92.25 89 LEU A CA 1
ATOM 710 C C . LEU A 1 89 ? 0.395 -11.372 -20.229 1.00 92.25 89 LEU A C 1
ATOM 712 O O . LEU A 1 89 ? 0.407 -12.114 -21.209 1.00 92.25 89 LEU A O 1
ATOM 716 N N . ARG A 1 90 ? 1.514 -10.811 -19.751 1.00 90.31 90 ARG A N 1
ATOM 717 C CA . ARG A 1 90 ? 2.844 -11.065 -20.327 1.00 90.31 90 ARG A CA 1
ATOM 718 C C . ARG A 1 90 ? 3.245 -12.532 -20.190 1.00 90.31 90 ARG A C 1
ATOM 720 O O . ARG A 1 90 ? 3.823 -13.086 -21.120 1.00 90.31 90 ARG A O 1
ATOM 727 N N . GLU A 1 91 ? 2.950 -13.154 -19.054 1.00 90.31 91 GLU A N 1
ATOM 728 C CA . GLU A 1 91 ? 3.269 -14.563 -18.827 1.00 90.31 91 GLU A CA 1
ATOM 729 C C . GLU A 1 91 ? 2.360 -15.494 -19.638 1.00 90.31 91 GLU A C 1
ATOM 731 O O . GLU A 1 91 ? 2.838 -16.452 -20.239 1.00 90.31 91 GLU A O 1
ATOM 736 N N . LEU A 1 92 ? 1.068 -15.171 -19.745 1.00 90.81 92 LEU A N 1
ATOM 737 C CA . LEU A 1 92 ? 0.127 -15.887 -20.606 1.00 90.81 92 LEU A CA 1
ATOM 738 C C . LEU A 1 92 ? 0.590 -15.888 -22.068 1.00 90.81 92 LEU A C 1
ATOM 740 O O . LEU A 1 92 ? 0.578 -16.938 -22.712 1.00 90.81 92 LEU A O 1
ATOM 744 N N . GLN A 1 93 ? 1.049 -14.737 -22.572 1.00 91.88 93 GLN A N 1
ATOM 745 C CA . GLN A 1 93 ? 1.573 -14.642 -23.930 1.00 91.88 93 GLN A CA 1
ATOM 746 C C . GLN A 1 93 ? 2.780 -15.566 -24.118 1.00 91.88 93 GLN A C 1
ATOM 748 O O . GLN A 1 93 ? 2.796 -16.329 -25.072 1.00 91.88 93 GLN A O 1
ATOM 753 N N . LYS A 1 94 ? 3.753 -15.573 -23.198 1.00 86.62 94 LYS A N 1
ATOM 754 C CA . LYS A 1 94 ? 4.943 -16.441 -23.303 1.00 86.62 94 LYS A CA 1
ATOM 755 C C . LYS A 1 94 ? 4.633 -17.939 -23.327 1.00 86.62 94 LYS A C 1
ATOM 757 O O . LYS A 1 94 ? 5.426 -18.680 -23.876 1.00 86.62 94 LYS A O 1
ATOM 762 N N . ARG A 1 95 ? 3.536 -18.383 -22.703 1.00 78.31 95 ARG A N 1
ATOM 763 C CA . ARG A 1 95 ? 3.123 -19.803 -22.666 1.00 78.31 95 ARG A CA 1
ATOM 764 C C . ARG A 1 95 ? 2.378 -20.251 -23.925 1.00 78.31 95 ARG A C 1
ATOM 766 O O . ARG A 1 95 ? 2.151 -21.441 -24.101 1.00 78.31 95 ARG A O 1
ATOM 773 N N . THR A 1 96 ? 1.921 -19.293 -24.729 1.00 72.62 96 THR A N 1
ATOM 774 C CA . THR A 1 96 ? 1.151 -19.530 -25.960 1.00 72.62 96 THR A CA 1
ATOM 775 C C . THR A 1 96 ? 2.067 -19.658 -27.189 1.00 72.62 96 THR A C 1
ATOM 777 O O . THR A 1 96 ? 1.607 -20.060 -28.254 1.00 72.62 96 THR A O 1
ATOM 780 N N . TRP A 1 97 ? 3.355 -19.348 -27.027 1.00 51.81 97 TRP A N 1
ATOM 781 C CA . TRP A 1 97 ? 4.435 -19.551 -27.996 1.00 51.81 97 TRP A CA 1
ATOM 782 C C . TRP A 1 97 ? 5.417 -20.593 -27.460 1.00 51.81 97 TRP A C 1
ATOM 784 O O . TRP A 1 97 ? 6.120 -21.197 -28.297 1.00 51.81 97 TRP A O 1
#

Mean predicted aligned error: 5.2 Å

Secondary structure (DSSP, 8-state):
-HHHHHHTT----HHHHHHHHHHHHHHHHHHHHHHHHHTT---HHHHHHHHHHHH---HHHHHHHHHHHHHSTTHHHHHHHHHHHHHHHHHHHHHH-

pLDDT: mean 88.36, std 8.15, range [51.81, 97.75]

Solvent-accessible surface area (backbone atoms only — not comparable to full-atom values): 5456 Å² total; per-residue (Å²): 107,74,70,55,38,46,75,74,60,74,57,80,51,70,67,60,50,49,55,52,50,52,57,50,52,47,43,53,50,34,37,53,41,44,47,28,44,78,72,68,67,45,51,74,67,58,43,27,50,51,41,29,76,74,65,68,44,53,70,70,59,27,43,56,54,47,54,49,41,71,79,39,76,63,60,54,35,49,64,47,55,52,50,52,52,54,51,52,53,56,51,53,53,62,74,77,107

Foldseek 3Di:
DLVVCVVVVVDDDPVVVVVSVLVVQLLVLLQVLLCCVPPVVDDLVNSLVSNCVRNVDDSVVSSVSSVVSVVPHCPSVCVVVVVVVVVVVVVVVVVVD

Radius of gyration: 15.77 Å; Cα contacts (8 Å, |Δi|>4): 66; chains: 1; bounding box: 37×32×42 Å